Protein AF-A0A9E5QN08-F1 (afdb_monomer)

Nearest PDB structures (foldseek):
  7d5m-assembly1_A  TM=9.317E-01  e=2.246E-03  Azotobacter vinelandii DJ
  3dty-assembly1_B  TM=9.378E-01  e=2.657E-03  Pseudomonas syringae pv. tomato
  7d5n-assembly1_A-2  TM=9.321E-01  e=2.972E-03  Azotobacter vinelandii DJ
  3dty-assembly1_D  TM=9.366E-01  e=3.717E-03  Pseudomonas syringae pv.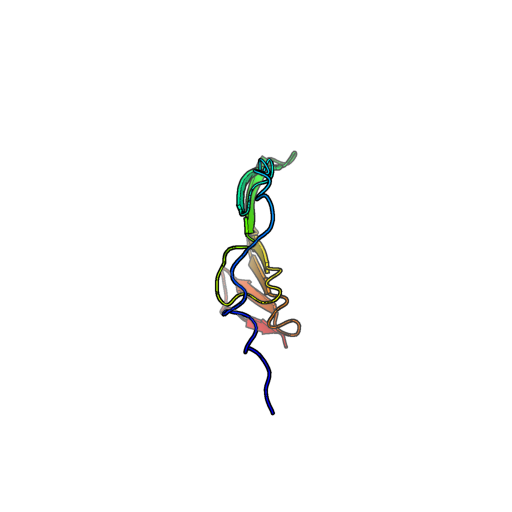 tomato
  6a3i-assembly1_C  TM=9.334E-01  e=2.949E-02  Pseudarthrobacter phenanthrenivorans Sphe3

Secondary structure (DSSP, 8-state):
------TT----SPPPP----S-SEEEEEEE-TTS-EEEEEEES--TT-SS--EEEEE-SSEEEEEETTSTT-EEEEESSS--EEE-

Foldseek 3Di:
DDDPPPPPDPPPDDDDDDDDPDDQKDWDWDADPVRDIDIDIDHPPPPPDDPWPKDKDDDPAKIWIATPVCHQWIWIGGDPDDIDIGD

Mean predicted aligned error: 8.38 Å

Radius of gyration: 21.79 Å; Cα contacts (8 Å, |Δi|>4): 98; chains: 1; bounding box: 43×43×56 Å

pLDDT: mean 89.69, std 15.87, range [41.44, 98.56]

Sequence (87 aa):
METFKGKEQNVTGDLEEISITTEDAASLLLQFENGTRGVFMVSQVSAGRKNRFWIEIDGSKQALSWNQEEPNKLWLGFREKANQEVI

Solvent-accessible surface area (backbone atoms only — not comparable to full-atom values): 5899 Å² total; per-residue (Å²): 141,88,80,88,86,75,90,77,66,79,82,87,62,89,82,78,89,75,87,82,90,74,76,61,56,51,79,44,84,44,75,46,96,87,68,51,73,48,77,48,76,50,63,80,76,53,81,91,63,86,63,74,54,69,52,74,49,84,53,98,64,39,31,41,40,40,37,54,80,48,69,64,44,37,40,38,42,46,76,92,50,82,65,46,77,46,113

Structure (mmCIF, N/CA/C/O backbone):
data_AF-A0A9E5QN08-F1
#
_entry.id   AF-A0A9E5QN08-F1
#
loop_
_atom_site.group_PDB
_atom_site.id
_atom_site.type_symbol
_atom_site.label_atom_id
_atom_site.label_alt_id
_atom_site.label_comp_id
_atom_site.label_asym_id
_atom_site.label_entity_id
_atom_site.label_seq_id
_atom_site.pdbx_PDB_ins_code
_atom_site.Cartn_x
_atom_site.Cartn_y
_atom_site.Cartn_z
_atom_site.occupancy
_atom_site.B_iso_or_equiv
_atom_site.auth_seq_id
_atom_site.auth_comp_id
_atom_site.auth_asym_id
_atom_site.auth_atom_id
_atom_site.pdbx_PDB_model_num
ATOM 1 N N . MET A 1 1 ? 5.849 -25.829 -33.164 1.00 42.62 1 MET A N 1
ATOM 2 C CA . MET A 1 1 ? 5.794 -24.732 -32.179 1.00 42.62 1 MET A CA 1
ATOM 3 C C . MET A 1 1 ? 7.233 -24.327 -31.906 1.00 42.62 1 MET A C 1
ATOM 5 O O . MET A 1 1 ? 7.852 -24.850 -30.995 1.00 42.62 1 MET A O 1
ATOM 9 N N . GLU A 1 2 ? 7.808 -23.516 -32.795 1.00 41.44 2 GLU A N 1
ATOM 10 C CA . GLU A 1 2 ? 9.150 -22.957 -32.613 1.00 41.44 2 GLU A CA 1
ATOM 11 C C . GLU A 1 2 ? 8.979 -21.474 -32.309 1.00 41.44 2 GLU A C 1
ATOM 13 O O . GLU A 1 2 ? 8.526 -20.691 -33.141 1.00 41.44 2 GLU A O 1
ATOM 18 N N . THR A 1 3 ? 9.289 -21.084 -31.085 1.00 47.72 3 THR A N 1
ATOM 19 C CA . THR A 1 3 ? 9.444 -19.685 -30.704 1.00 47.72 3 THR A CA 1
ATOM 20 C C . THR A 1 3 ? 10.692 -19.677 -29.836 1.00 47.72 3 THR A C 1
ATOM 22 O O . THR A 1 3 ? 10.823 -20.540 -28.976 1.00 47.72 3 THR A O 1
ATOM 25 N N . PHE A 1 4 ? 11.628 -18.770 -30.125 1.00 54.75 4 PHE A N 1
ATOM 26 C CA . PHE A 1 4 ? 12.968 -18.646 -29.521 1.00 54.75 4 PHE A CA 1
ATOM 27 C C . PHE A 1 4 ? 14.103 -19.502 -30.133 1.00 54.75 4 PHE A C 1
ATOM 29 O O . PHE A 1 4 ? 14.799 -20.231 -29.438 1.00 54.75 4 PHE A O 1
ATOM 36 N N . LYS A 1 5 ? 14.379 -19.312 -31.432 1.00 46.16 5 LYS A N 1
ATOM 37 C CA . LYS A 1 5 ? 15.690 -19.589 -32.074 1.00 46.16 5 LYS A CA 1
ATOM 38 C C . LYS A 1 5 ? 16.385 -18.300 -32.561 1.00 46.16 5 LYS A C 1
ATOM 40 O O . LYS A 1 5 ? 17.063 -18.279 -33.574 1.00 46.16 5 LYS A O 1
ATOM 45 N N . G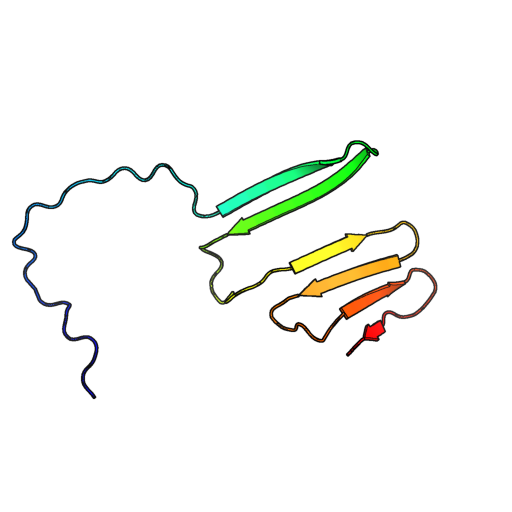LY A 1 6 ? 16.180 -17.183 -31.859 1.00 48.12 6 GLY A N 1
ATOM 46 C CA . GLY A 1 6 ? 16.738 -15.875 -32.243 1.00 48.12 6 GLY A CA 1
ATOM 47 C C . GLY A 1 6 ? 18.132 -15.561 -31.686 1.00 48.12 6 GLY A C 1
ATOM 48 O O . GLY A 1 6 ? 18.651 -14.487 -31.956 1.00 48.12 6 GLY A O 1
ATOM 49 N N . LYS A 1 7 ? 18.741 -16.449 -30.887 1.00 54.78 7 LYS A N 1
ATOM 50 C CA . LYS A 1 7 ? 20.007 -16.179 -30.175 1.00 54.78 7 LYS A CA 1
ATOM 51 C C . LYS A 1 7 ? 21.258 -16.779 -30.834 1.00 54.78 7 LYS A C 1
ATOM 53 O O . LYS A 1 7 ? 22.223 -17.075 -30.146 1.00 54.78 7 LYS A O 1
ATOM 58 N N . GLU A 1 8 ? 21.261 -16.914 -32.155 1.00 55.16 8 GLU A N 1
ATOM 59 C CA . GLU A 1 8 ? 22.483 -17.192 -32.931 1.00 55.16 8 GLU A CA 1
ATOM 60 C C . GLU A 1 8 ? 22.602 -16.255 -34.140 1.00 55.16 8 GLU A C 1
ATOM 62 O O . GLU A 1 8 ? 23.066 -16.631 -35.212 1.00 55.16 8 GLU A O 1
ATOM 67 N N . GLN A 1 9 ? 22.168 -15.003 -33.991 1.00 56.25 9 GLN A N 1
ATOM 68 C CA . GLN A 1 9 ? 22.643 -13.962 -34.892 1.00 56.25 9 GLN A CA 1
ATOM 69 C C . GLN A 1 9 ? 23.967 -13.452 -34.334 1.00 56.25 9 GLN A C 1
ATOM 71 O O . GLN A 1 9 ? 24.004 -12.863 -33.254 1.00 56.25 9 GLN A O 1
ATOM 76 N N . ASN A 1 10 ? 25.054 -13.711 -35.066 1.00 56.53 10 ASN A N 1
ATOM 77 C CA . ASN A 1 10 ? 26.281 -12.936 -34.933 1.00 56.53 10 ASN A CA 1
ATOM 78 C C . ASN A 1 10 ? 25.868 -11.465 -35.018 1.00 56.53 10 ASN A C 1
ATOM 80 O O . ASN A 1 10 ? 25.402 -11.029 -36.069 1.00 56.53 10 ASN A O 1
ATOM 84 N N . VAL A 1 11 ? 25.942 -10.740 -33.902 1.00 62.38 11 VAL A N 1
ATOM 85 C CA . VAL A 1 11 ? 25.583 -9.322 -33.838 1.00 62.38 11 VAL A CA 1
ATOM 86 C C . VAL A 1 11 ? 26.631 -8.561 -34.651 1.00 62.38 11 VAL A C 1
ATOM 88 O O . VAL A 1 11 ? 27.664 -8.154 -34.138 1.00 62.38 11 VAL A O 1
ATOM 91 N N . THR A 1 12 ? 26.407 -8.460 -35.960 1.00 59.06 12 THR A N 1
ATOM 92 C CA . THR A 1 12 ? 27.207 -7.693 -36.922 1.00 59.06 12 THR A CA 1
ATOM 93 C C . THR A 1 12 ? 26.541 -6.341 -37.154 1.00 59.06 12 THR A C 1
ATOM 95 O O . THR A 1 12 ? 26.129 -6.021 -38.267 1.00 59.06 12 THR A O 1
ATOM 98 N N . GLY A 1 13 ? 26.353 -5.585 -36.078 1.00 67.56 13 GLY A N 1
ATOM 99 C CA . GLY A 1 13 ? 25.862 -4.213 -36.103 1.00 67.56 13 GLY A CA 1
ATOM 100 C C . GLY A 1 13 ? 26.569 -3.425 -35.012 1.00 67.56 13 GLY A C 1
ATOM 101 O O . GLY A 1 13 ? 26.865 -3.987 -33.955 1.00 67.56 13 GLY A O 1
ATOM 102 N N . ASP A 1 14 ? 26.871 -2.159 -35.288 1.00 77.38 14 ASP A N 1
ATOM 103 C CA . ASP A 1 14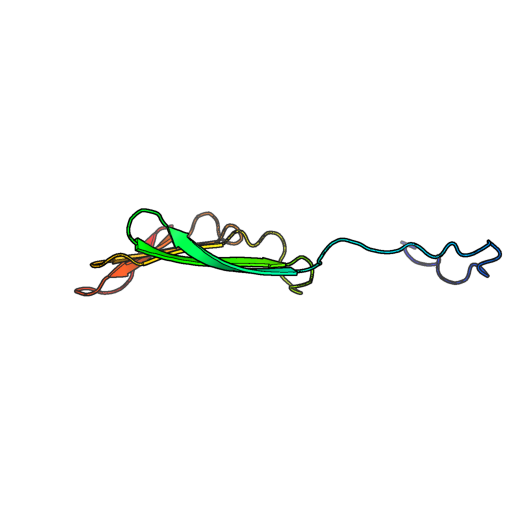 ? 27.494 -1.268 -34.315 1.00 77.38 14 ASP A CA 1
ATOM 104 C C . ASP A 1 14 ? 26.574 -1.153 -33.093 1.00 77.38 14 ASP A C 1
ATOM 106 O O . ASP A 1 14 ? 25.404 -0.783 -33.201 1.00 77.38 14 ASP A O 1
ATOM 110 N N . LEU A 1 15 ? 27.082 -1.557 -31.928 1.00 84.12 15 LEU A N 1
ATOM 111 C CA . LEU A 1 15 ? 26.370 -1.396 -30.669 1.00 84.12 15 LEU A CA 1
ATOM 112 C C . LEU A 1 15 ? 26.445 0.075 -30.271 1.00 84.12 15 LEU A C 1
ATOM 114 O O . LEU A 1 15 ? 27.536 0.611 -30.083 1.00 84.12 15 LEU A O 1
ATOM 118 N N . GLU A 1 16 ? 25.291 0.710 -30.114 1.00 85.25 16 GLU A N 1
ATOM 119 C CA . GLU A 1 16 ? 25.211 2.056 -29.561 1.00 85.25 16 GLU A CA 1
ATOM 120 C C . GLU A 1 16 ? 25.041 1.977 -28.044 1.00 85.25 16 GLU A C 1
ATOM 122 O O . GLU A 1 16 ? 24.126 1.331 -27.526 1.00 85.25 16 GLU A O 1
ATOM 127 N N . GLU A 1 17 ? 25.942 2.631 -27.318 1.00 89.06 17 GLU A N 1
ATOM 128 C CA . GLU A 1 17 ? 25.807 2.803 -25.879 1.00 89.06 17 GLU A CA 1
ATOM 129 C C . GLU A 1 17 ? 24.700 3.823 -25.593 1.00 89.06 17 GLU A C 1
ATOM 131 O O . GLU A 1 17 ? 24.763 4.972 -26.032 1.00 89.06 17 GLU A O 1
ATOM 136 N N . ILE A 1 18 ? 23.683 3.405 -24.840 1.00 90.81 18 ILE A N 1
ATOM 137 C CA . ILE A 1 18 ? 22.584 4.271 -24.413 1.00 90.81 18 ILE A CA 1
ATOM 138 C C . ILE A 1 18 ? 22.680 4.457 -22.904 1.00 90.81 18 ILE A C 1
ATOM 140 O O . ILE A 1 18 ? 22.682 3.492 -22.140 1.00 90.81 18 ILE A O 1
ATOM 144 N N . SER A 1 19 ? 22.711 5.714 -22.467 1.00 93.56 19 SER A N 1
ATOM 145 C CA . SER A 1 19 ? 22.619 6.051 -21.050 1.00 93.56 19 SER A CA 1
ATOM 146 C C . SER A 1 19 ? 21.166 5.966 -20.579 1.00 93.56 19 SER A C 1
ATOM 148 O O . SER A 1 19 ? 20.287 6.628 -21.132 1.00 93.56 19 SER A O 1
ATOM 150 N N . ILE A 1 20 ? 20.913 5.154 -19.551 1.00 92.69 20 ILE A N 1
ATOM 151 C CA . ILE A 1 20 ? 19.613 5.075 -18.878 1.00 92.69 20 ILE A CA 1
ATOM 152 C C . ILE A 1 20 ? 19.590 6.125 -17.768 1.00 92.69 20 ILE A C 1
ATOM 154 O O . ILE A 1 20 ? 20.426 6.104 -16.867 1.00 92.69 20 ILE A O 1
ATOM 158 N N . THR A 1 21 ? 18.623 7.038 -17.831 1.00 95.94 21 THR A N 1
ATOM 159 C CA . THR A 1 21 ? 18.464 8.143 -16.871 1.00 95.94 21 THR A CA 1
ATOM 160 C C . THR A 1 21 ? 17.269 7.967 -15.932 1.00 95.94 21 THR A C 1
ATOM 162 O O . THR A 1 21 ? 16.948 8.884 -15.184 1.00 95.94 21 THR A O 1
ATOM 165 N N . THR A 1 22 ? 16.594 6.817 -15.989 1.00 95.25 22 THR A N 1
ATOM 166 C CA . THR A 1 22 ? 15.413 6.486 -15.180 1.00 95.25 22 THR A CA 1
ATOM 167 C C . THR A 1 22 ? 15.715 5.391 -14.169 1.00 95.25 22 THR A C 1
ATOM 169 O O . THR A 1 22 ? 16.566 4.533 -14.403 1.00 95.25 22 THR A O 1
ATOM 172 N N . GLU A 1 23 ? 14.956 5.368 -13.082 1.00 95.88 23 GLU A N 1
ATOM 173 C CA . GLU A 1 23 ? 15.045 4.353 -12.041 1.00 95.88 23 GLU A CA 1
ATOM 174 C C . GLU A 1 23 ? 14.060 3.201 -12.275 1.00 95.88 23 GLU A C 1
ATOM 176 O O . GLU A 1 23 ? 12.887 3.404 -12.590 1.00 95.88 23 GLU A O 1
ATOM 181 N N . ASP A 1 24 ? 14.511 1.975 -12.015 1.00 96.19 24 ASP A N 1
ATOM 182 C CA . ASP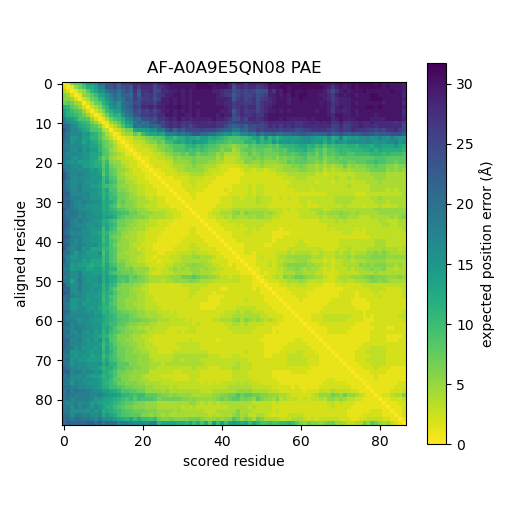 A 1 24 ? 13.650 0.788 -12.052 1.00 96.19 24 ASP A CA 1
ATOM 183 C C . ASP A 1 24 ? 12.770 0.651 -10.800 1.00 96.19 24 ASP A C 1
ATOM 185 O O . ASP A 1 24 ? 11.778 -0.084 -10.795 1.00 96.19 24 ASP A O 1
ATOM 189 N N . ALA A 1 25 ? 13.145 1.323 -9.709 1.00 97.06 25 ALA A N 1
ATOM 190 C CA . ALA A 1 25 ? 12.408 1.338 -8.457 1.00 97.06 25 ALA A CA 1
ATOM 191 C C . ALA A 1 25 ? 12.705 2.603 -7.648 1.00 97.06 25 ALA A C 1
ATOM 193 O O . ALA A 1 25 ? 13.815 3.132 -7.685 1.00 97.06 25 ALA A O 1
ATOM 194 N N . ALA A 1 26 ? 11.727 3.045 -6.861 1.00 97.69 26 ALA A N 1
ATOM 195 C CA . ALA A 1 26 ? 11.880 4.173 -5.954 1.00 97.69 26 ALA A CA 1
ATOM 196 C C . ALA A 1 26 ? 11.062 3.971 -4.676 1.00 97.69 26 ALA A C 1
ATOM 198 O O . ALA A 1 26 ? 9.904 3.551 -4.732 1.00 97.69 26 ALA A O 1
ATOM 199 N N . SER A 1 27 ? 11.665 4.342 -3.545 1.00 97.62 27 SER A N 1
ATOM 200 C CA . SER A 1 27 ? 11.035 4.401 -2.223 1.00 97.62 27 SER A CA 1
ATOM 201 C C . SER A 1 27 ? 10.956 5.850 -1.766 1.00 97.62 27 SER A C 1
ATOM 203 O O . SER A 1 27 ? 11.968 6.551 -1.758 1.00 97.62 27 SER A O 1
ATOM 205 N N . LEU A 1 28 ? 9.782 6.291 -1.332 1.00 98.25 28 LEU A N 1
ATOM 206 C CA . LEU A 1 28 ? 9.554 7.644 -0.843 1.00 98.25 28 LEU A CA 1
ATOM 207 C C . LEU A 1 28 ? 8.966 7.593 0.564 1.00 98.25 28 LEU A C 1
ATOM 209 O O . LEU A 1 28 ? 8.026 6.842 0.831 1.00 98.25 28 LEU A O 1
ATOM 213 N N . LEU A 1 29 ? 9.496 8.435 1.449 1.00 98.31 29 LEU A N 1
ATOM 214 C CA . LEU A 1 29 ? 8.867 8.762 2.724 1.00 98.31 29 LEU A CA 1
ATOM 215 C C . LEU A 1 29 ? 8.064 10.047 2.539 1.00 98.31 29 LEU A C 1
ATOM 217 O O . LEU A 1 29 ? 8.585 11.043 2.040 1.00 98.31 29 LEU A O 1
ATOM 221 N N . LEU A 1 30 ? 6.797 10.013 2.934 1.00 97.69 30 LEU A N 1
ATOM 222 C CA . LEU A 1 30 ? 5.845 11.095 2.725 1.00 97.69 30 LEU A CA 1
ATOM 223 C C . LEU A 1 30 ? 5.419 11.690 4.067 1.00 97.69 30 LEU A C 1
ATOM 225 O O . LEU A 1 30 ? 5.193 10.968 5.042 1.00 97.69 30 LEU A O 1
ATOM 229 N N . GLN A 1 31 ? 5.241 13.007 4.086 1.00 97.94 31 GLN A N 1
ATOM 230 C CA . GLN A 1 31 ? 4.528 13.722 5.136 1.00 97.94 31 GLN A CA 1
ATOM 231 C C . GLN A 1 31 ? 3.407 14.530 4.484 1.00 97.94 31 GLN A C 1
ATOM 233 O O . GLN A 1 31 ? 3.665 15.391 3.647 1.00 97.94 31 GLN A O 1
ATOM 238 N N . PHE A 1 32 ? 2.165 14.227 4.848 1.00 97.25 32 PHE A N 1
ATOM 239 C CA . PHE A 1 32 ? 0.982 14.925 4.356 1.00 97.25 32 PHE A CA 1
ATOM 240 C C . PHE A 1 32 ? 0.760 16.228 5.138 1.00 97.25 32 PHE A C 1
ATOM 242 O O . PHE A 1 32 ? 1.226 16.368 6.270 1.00 97.25 32 PHE A O 1
ATOM 249 N N . GLU A 1 33 ? 0.007 17.170 4.561 1.00 98.31 33 GLU A N 1
ATOM 250 C CA . GLU A 1 33 ? -0.264 18.489 5.165 1.00 98.31 33 GLU A CA 1
ATOM 251 C C . GLU A 1 33 ? -0.901 18.396 6.560 1.00 98.31 33 GLU A C 1
ATOM 253 O O . GLU A 1 33 ? -0.624 19.206 7.440 1.00 98.31 33 GLU A O 1
ATOM 258 N N . ASN A 1 34 ? -1.715 17.364 6.794 1.00 96.38 34 ASN A N 1
ATOM 259 C CA . ASN A 1 34 ? -2.360 17.097 8.080 1.00 96.38 34 ASN A CA 1
ATOM 260 C C . ASN A 1 34 ? -1.441 16.396 9.107 1.00 96.38 34 ASN A C 1
ATOM 262 O O . ASN A 1 34 ? -1.904 16.002 10.178 1.00 96.38 34 ASN A O 1
ATOM 266 N N . GLY A 1 35 ? -0.162 16.194 8.784 1.00 97.00 35 GLY A N 1
ATOM 267 C CA . GLY A 1 35 ? 0.823 15.532 9.638 1.00 97.00 35 GLY A CA 1
ATOM 268 C C . GLY A 1 35 ? 0.844 14.003 9.550 1.00 97.00 35 GLY A C 1
ATOM 269 O O . GLY A 1 35 ? 1.709 13.385 10.178 1.00 97.00 35 GLY A O 1
ATOM 270 N N . THR A 1 36 ? -0.048 13.375 8.773 1.00 97.69 36 THR A N 1
ATOM 271 C CA . THR A 1 36 ? 0.021 11.932 8.501 1.00 97.69 36 THR A CA 1
ATOM 272 C C . THR A 1 36 ? 1.337 11.593 7.798 1.00 97.69 36 THR A C 1
ATOM 274 O O . THR A 1 36 ? 1.861 12.379 7.008 1.00 97.69 36 THR A O 1
ATOM 277 N N . ARG A 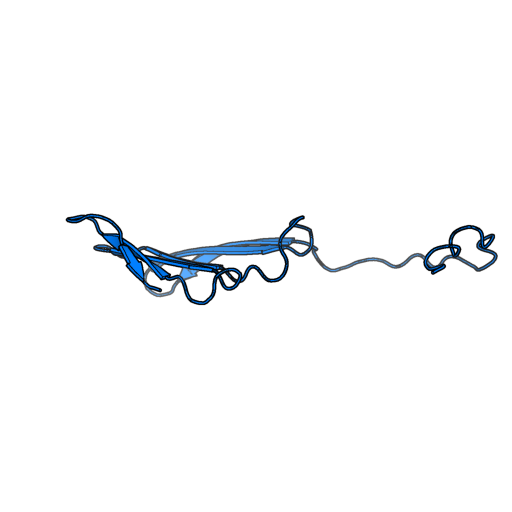1 37 ? 1.891 10.417 8.092 1.00 98.06 37 ARG A N 1
ATOM 278 C CA . ARG A 1 37 ? 3.107 9.901 7.454 1.00 98.06 37 ARG A CA 1
ATOM 279 C C . ARG A 1 37 ? 2.742 8.768 6.513 1.00 98.06 37 ARG A C 1
ATOM 281 O O . ARG A 1 37 ? 1.813 8.020 6.801 1.00 98.06 37 ARG A O 1
ATOM 288 N N . GLY A 1 38 ? 3.477 8.639 5.419 1.00 97.94 38 GLY A N 1
ATOM 289 C CA . GLY A 1 38 ? 3.258 7.584 4.439 1.00 97.94 38 GLY A CA 1
ATOM 290 C C . GLY A 1 38 ? 4.559 7.036 3.880 1.00 97.94 38 GLY A C 1
ATOM 291 O O . GLY A 1 38 ? 5.615 7.662 3.981 1.00 97.94 38 GLY A O 1
ATOM 292 N N . VAL A 1 39 ? 4.454 5.866 3.265 1.00 98.25 39 VAL A N 1
ATOM 293 C CA . VAL A 1 39 ? 5.504 5.283 2.434 1.00 98.25 39 VAL A CA 1
ATOM 294 C C . VAL A 1 39 ? 4.898 5.013 1.067 1.00 98.25 39 VAL A C 1
ATOM 296 O O . VAL A 1 39 ? 3.795 4.478 0.977 1.00 98.25 39 VAL A O 1
ATOM 299 N N . PHE A 1 40 ? 5.613 5.382 0.012 1.00 97.94 40 PHE A N 1
ATOM 300 C CA . PHE A 1 40 ? 5.254 5.033 -1.357 1.00 97.94 40 PHE A CA 1
ATOM 301 C C . PHE A 1 40 ? 6.408 4.271 -1.999 1.00 97.94 40 PHE A C 1
ATOM 303 O O . PHE A 1 40 ? 7.565 4.661 -1.862 1.00 97.94 40 PHE A O 1
ATOM 310 N N . MET A 1 41 ? 6.086 3.172 -2.675 1.00 97.25 41 MET A N 1
ATOM 311 C CA . MET A 1 41 ? 7.056 2.327 -3.359 1.00 97.25 41 MET A CA 1
ATOM 312 C C . MET A 1 41 ? 6.557 2.040 -4.767 1.00 97.25 41 MET A C 1
ATOM 314 O O . MET A 1 41 ? 5.416 1.613 -4.951 1.00 97.25 41 MET A O 1
ATOM 318 N N . VAL A 1 42 ? 7.438 2.211 -5.744 1.00 96.94 42 VAL A N 1
ATOM 319 C CA . VAL A 1 42 ? 7.234 1.766 -7.124 1.00 96.94 42 VAL A CA 1
ATOM 320 C C . VAL A 1 42 ? 8.416 0.900 -7.535 1.00 96.94 42 VAL A C 1
ATOM 322 O O . VAL A 1 42 ? 9.547 1.162 -7.135 1.00 96.94 42 VAL A O 1
ATOM 325 N N . SER A 1 43 ? 8.157 -0.173 -8.280 1.00 96.75 43 SER A N 1
ATOM 326 C CA . SER A 1 43 ? 9.197 -1.111 -8.700 1.00 96.75 43 SER A CA 1
ATOM 327 C C . SER A 1 43 ? 8.779 -1.888 -9.943 1.00 96.75 43 SER A C 1
ATOM 329 O O . SER A 1 43 ? 7.750 -2.567 -9.935 1.00 96.75 43 SER A O 1
ATOM 331 N N . GLN A 1 44 ? 9.608 -1.829 -10.983 1.00 94.44 44 GLN A N 1
ATOM 332 C CA . GLN A 1 44 ? 9.523 -2.667 -12.183 1.00 94.44 44 GLN A CA 1
ATOM 333 C C . GLN A 1 44 ? 10.303 -3.981 -12.024 1.00 94.44 44 GLN A C 1
ATOM 335 O O . GLN A 1 44 ? 10.076 -4.943 -12.755 1.00 94.44 44 GLN A O 1
ATOM 340 N N . VAL A 1 45 ? 11.184 -4.052 -11.023 1.00 95.69 45 VAL A N 1
ATOM 341 C CA . VAL A 1 45 ? 12.094 -5.184 -10.774 1.00 95.69 45 VAL A CA 1
ATOM 342 C C . VAL A 1 45 ? 11.611 -6.122 -9.663 1.00 95.69 45 VAL A C 1
ATOM 344 O O . VAL A 1 45 ? 12.315 -7.042 -9.247 1.00 95.69 45 VAL A O 1
ATOM 347 N N . SER A 1 46 ? 10.378 -5.942 -9.182 1.00 95.31 46 SER A N 1
ATOM 348 C CA . SER A 1 46 ? 9.757 -6.837 -8.202 1.00 95.31 46 SER A CA 1
ATOM 349 C C . SER A 1 46 ? 9.254 -8.124 -8.858 1.00 95.31 46 SER A C 1
ATOM 351 O O . SER A 1 46 ? 8.087 -8.240 -9.238 1.00 95.31 46 SER A O 1
ATOM 353 N N . ALA A 1 47 ? 10.145 -9.113 -8.953 1.00 95.69 47 ALA A N 1
ATOM 354 C CA . ALA A 1 47 ? 9.860 -10.410 -9.560 1.00 95.69 47 ALA A CA 1
ATOM 355 C C . ALA A 1 47 ? 8.574 -11.061 -9.009 1.00 95.69 47 ALA A C 1
ATOM 357 O O . ALA A 1 47 ? 8.312 -11.074 -7.805 1.00 95.69 47 ALA A O 1
ATOM 358 N N . GLY A 1 48 ? 7.764 -11.618 -9.912 1.00 95.38 48 GLY A N 1
ATOM 359 C CA . GLY A 1 48 ? 6.509 -12.302 -9.585 1.00 95.38 48 GLY A CA 1
ATOM 360 C C . GLY A 1 48 ? 5.280 -11.394 -9.478 1.00 95.38 48 GLY A C 1
ATOM 361 O O . GLY A 1 48 ? 4.169 -11.900 -9.627 1.00 95.38 48 GLY A O 1
ATOM 362 N N . ARG A 1 49 ? 5.444 -10.075 -9.302 1.00 94.56 49 ARG A N 1
ATOM 363 C CA . ARG A 1 49 ? 4.319 -9.124 -9.334 1.00 94.56 49 ARG A CA 1
ATOM 364 C C . ARG A 1 49 ? 3.893 -8.857 -10.771 1.00 94.56 49 ARG A C 1
ATOM 366 O O . ARG A 1 49 ? 4.734 -8.602 -11.630 1.00 94.56 49 ARG A O 1
ATOM 373 N N . LYS A 1 50 ? 2.591 -8.972 -11.039 1.00 90.75 50 LYS A N 1
ATOM 374 C CA . LYS A 1 50 ? 2.014 -8.759 -12.374 1.00 90.75 50 LYS A CA 1
ATOM 375 C C . LYS A 1 50 ? 1.473 -7.346 -12.493 1.00 90.75 50 LYS A C 1
ATOM 377 O O . LYS A 1 50 ? 1.886 -6.607 -13.377 1.00 90.75 50 LYS A O 1
ATOM 382 N N . ASN A 1 51 ? 0.567 -6.988 -11.587 1.00 92.25 51 ASN A N 1
ATOM 383 C CA . ASN A 1 51 ? -0.035 -5.661 -11.514 1.00 92.25 51 ASN A CA 1
ATOM 384 C C . ASN A 1 51 ? -0.445 -5.368 -10.067 1.00 92.25 51 ASN A C 1
ATOM 386 O O . ASN A 1 51 ? -1.621 -5.224 -9.741 1.00 92.25 51 ASN A O 1
ATOM 390 N N . ARG A 1 52 ? 0.540 -5.401 -9.162 1.00 96.38 52 ARG A N 1
ATOM 391 C CA . ARG A 1 52 ? 0.303 -5.235 -7.727 1.00 96.38 52 ARG A CA 1
ATOM 392 C C . ARG A 1 52 ? 0.168 -3.763 -7.370 1.00 96.38 52 ARG A C 1
ATOM 394 O O . ARG A 1 52 ? 1.082 -3.169 -6.800 1.00 96.38 52 ARG A O 1
ATOM 401 N N . PHE A 1 53 ? -0.992 -3.199 -7.663 1.00 97.31 53 PHE A N 1
ATOM 402 C CA . PHE A 1 53 ? -1.408 -1.960 -7.035 1.00 97.31 53 PHE A CA 1
ATOM 403 C C . PHE A 1 53 ? -1.990 -2.276 -5.654 1.00 97.31 53 PHE A C 1
ATOM 405 O O . PHE A 1 53 ? -3.003 -2.963 -5.531 1.00 97.31 53 PHE A O 1
ATOM 412 N N . TRP A 1 54 ? -1.290 -1.839 -4.612 1.00 97.69 54 TRP A N 1
ATOM 413 C CA . TRP A 1 54 ? -1.606 -2.147 -3.222 1.00 97.69 54 TRP A CA 1
ATOM 414 C C . TRP A 1 54 ? -1.675 -0.853 -2.417 1.00 97.69 54 TRP A C 1
ATOM 416 O O . TRP A 1 54 ? -0.780 -0.014 -2.520 1.00 97.69 54 TRP A O 1
ATOM 426 N N . ILE A 1 55 ? -2.745 -0.701 -1.640 1.00 98.06 55 ILE A N 1
ATOM 427 C CA . ILE A 1 55 ? -2.967 0.447 -0.762 1.00 98.06 55 ILE A CA 1
ATOM 428 C C . ILE A 1 55 ? -3.279 -0.074 0.633 1.00 98.06 55 ILE A C 1
ATOM 430 O O . ILE A 1 55 ? -4.088 -0.989 0.795 1.00 98.06 55 ILE A O 1
ATOM 434 N N . GLU A 1 56 ? -2.681 0.569 1.628 1.00 98.25 56 GLU A N 1
ATOM 435 C CA . GLU A 1 56 ? -2.976 0.364 3.037 1.00 98.25 56 GLU A CA 1
ATOM 436 C C . GLU A 1 56 ? -3.200 1.717 3.714 1.00 98.25 56 GLU A C 1
ATOM 438 O O . GLU A 1 56 ? -2.496 2.689 3.425 1.00 98.25 56 GLU A O 1
ATOM 443 N N . ILE A 1 57 ? -4.216 1.799 4.572 1.00 97.94 57 ILE A N 1
ATOM 444 C CA . ILE A 1 57 ? -4.523 3.001 5.354 1.00 97.94 57 ILE A CA 1
ATOM 445 C C . ILE A 1 57 ? -4.708 2.589 6.807 1.00 97.94 57 ILE A C 1
ATOM 447 O O . ILE A 1 57 ? -5.658 1.876 7.134 1.00 97.94 57 ILE A O 1
ATOM 451 N N . ASP A 1 58 ? -3.850 3.118 7.674 1.00 97.50 58 ASP A N 1
ATOM 452 C CA . ASP A 1 58 ? -3.905 2.902 9.116 1.00 97.50 58 ASP A CA 1
ATOM 453 C C . ASP A 1 58 ? -4.538 4.097 9.8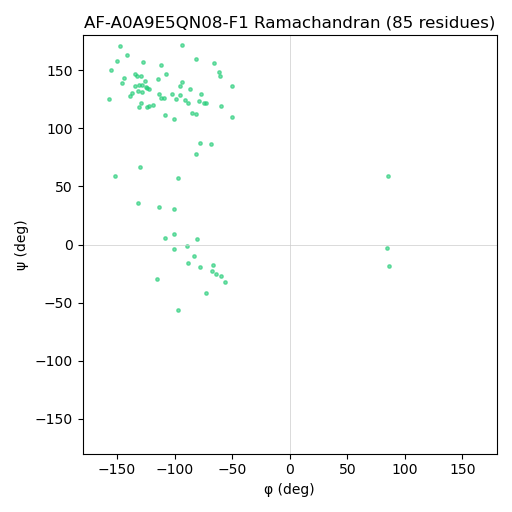26 1.00 97.50 58 ASP A C 1
ATOM 455 O O . ASP A 1 58 ? -3.958 5.180 9.951 1.00 97.50 58 ASP A O 1
ATOM 459 N N . GLY A 1 59 ? -5.757 3.898 10.317 1.00 96.25 59 GLY A N 1
ATOM 460 C CA . GLY A 1 59 ? -6.465 4.861 11.144 1.00 96.25 59 GLY A CA 1
ATOM 461 C C . GLY A 1 59 ? -6.258 4.622 12.640 1.00 96.25 59 GLY A C 1
ATOM 462 O O . GLY A 1 59 ? -5.772 3.591 13.103 1.00 96.25 59 GLY A O 1
ATOM 463 N N . SER A 1 60 ? -6.729 5.569 13.452 1.00 96.12 60 SER A N 1
ATOM 464 C CA . SER A 1 60 ? -6.654 5.455 14.915 1.00 96.12 60 SER A CA 1
ATOM 465 C C . SER A 1 60 ? -7.469 4.286 15.483 1.00 96.12 60 SER A C 1
ATOM 467 O O . SER A 1 60 ? -7.127 3.777 16.548 1.00 96.12 60 SER A O 1
ATOM 469 N N . LYS A 1 61 ? -8.521 3.836 14.787 1.00 96.88 61 LYS A N 1
ATOM 470 C CA . LYS A 1 61 ? -9.446 2.783 15.253 1.00 96.88 61 LYS A CA 1
ATOM 471 C C . LYS A 1 61 ? -9.418 1.508 14.409 1.00 96.88 61 LYS A C 1
ATOM 473 O O . LYS A 1 61 ? -9.753 0.439 14.919 1.00 96.88 61 LYS A O 1
ATOM 478 N N . GLN A 1 62 ? -9.112 1.642 13.124 1.00 97.88 62 GLN A N 1
ATOM 479 C CA . GLN A 1 62 ? -9.237 0.591 12.118 1.00 97.88 62 GLN A CA 1
ATOM 480 C C . GLN A 1 62 ? -8.182 0.794 11.036 1.00 97.88 62 GLN A C 1
ATOM 482 O O . GLN A 1 62 ? -7.720 1.920 10.847 1.00 97.88 62 GLN A O 1
ATOM 487 N N . ALA A 1 63 ? -7.863 -0.277 10.325 1.00 98.31 63 ALA 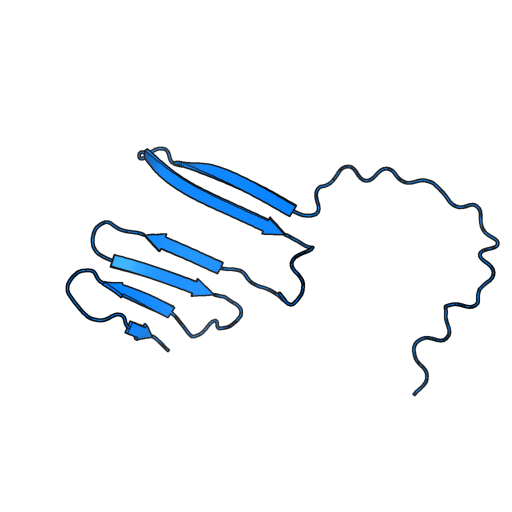A N 1
ATOM 488 C CA . ALA A 1 63 ? -6.995 -0.269 9.158 1.00 98.31 63 ALA A CA 1
ATOM 489 C C . ALA A 1 63 ? -7.695 -0.952 7.981 1.00 98.31 63 ALA A C 1
ATOM 491 O O . ALA A 1 63 ? -8.601 -1.765 8.182 1.00 98.31 63 ALA A O 1
ATOM 492 N N . LEU A 1 64 ? -7.275 -0.638 6.762 1.00 98.31 64 LEU A N 1
ATOM 493 C CA . LEU A 1 64 ? -7.709 -1.352 5.564 1.00 98.31 64 LEU A CA 1
ATOM 494 C C . LEU A 1 64 ? -6.517 -1.654 4.673 1.00 98.31 64 LEU A C 1
ATOM 496 O O . LEU A 1 64 ? -5.601 -0.839 4.588 1.00 98.31 64 LEU A O 1
ATOM 500 N N . SER A 1 65 ? -6.571 -2.783 3.977 1.00 98.56 65 SER A N 1
ATOM 501 C CA . SER A 1 65 ? -5.560 -3.185 3.004 1.00 98.56 65 SER A CA 1
ATOM 502 C C . SER A 1 65 ? -6.257 -3.776 1.786 1.00 98.56 65 SER A C 1
ATOM 504 O O . SER A 1 65 ? -7.114 -4.658 1.916 1.00 98.56 65 SER A O 1
ATOM 506 N N . TRP A 1 66 ? -5.921 -3.272 0.603 1.00 98.50 66 TRP A N 1
ATOM 507 C CA . TRP A 1 66 ? -6.503 -3.722 -0.658 1.00 98.50 66 TRP A CA 1
ATOM 508 C C . TRP A 1 66 ? -5.420 -3.935 -1.707 1.00 98.50 66 TRP A C 1
ATOM 510 O O . TRP A 1 66 ? -4.510 -3.116 -1.849 1.00 98.50 66 TRP A O 1
ATOM 5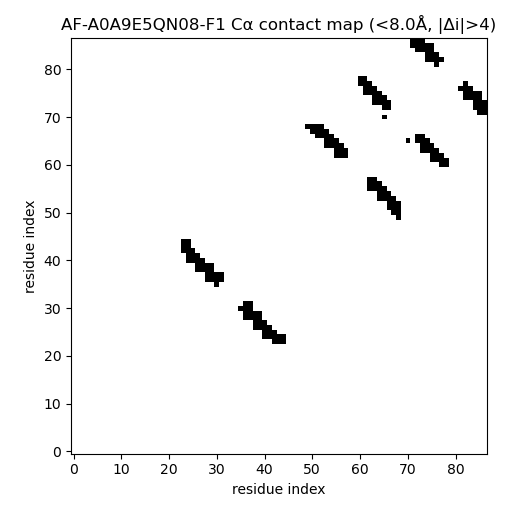20 N N . ASN A 1 67 ? -5.525 -5.036 -2.449 1.00 97.88 67 ASN A N 1
ATOM 521 C CA . ASN A 1 67 ? -4.565 -5.440 -3.468 1.00 97.88 67 ASN A CA 1
ATOM 522 C C . ASN A 1 67 ? -5.291 -5.746 -4.778 1.00 97.88 67 ASN A C 1
ATOM 524 O O . ASN A 1 67 ? -6.107 -6.661 -4.838 1.00 97.88 67 ASN A O 1
ATOM 528 N N . GLN A 1 68 ? -4.924 -5.050 -5.848 1.00 97.56 68 GLN A N 1
ATOM 529 C CA . GLN A 1 68 ? -5.509 -5.240 -7.172 1.00 97.56 68 GLN A CA 1
ATOM 530 C C . GLN A 1 68 ? -5.328 -6.664 -7.726 1.00 97.56 68 GLN A C 1
ATOM 532 O O . GLN A 1 68 ? -6.149 -7.107 -8.523 1.00 97.56 68 GLN A O 1
ATOM 537 N N . GLU A 1 69 ? -4.289 -7.406 -7.321 1.00 96.94 69 GLU A N 1
ATOM 538 C CA . GLU A 1 69 ? -4.133 -8.809 -7.750 1.00 96.94 69 GLU A CA 1
ATOM 539 C C . GLU A 1 69 ? -5.239 -9.725 -7.182 1.00 96.94 69 GLU A C 1
ATOM 541 O O . GLU A 1 69 ? -5.493 -10.793 -7.735 1.00 96.94 69 GLU A O 1
ATOM 546 N N . GLU A 1 70 ? -5.945 -9.285 -6.134 1.00 96.69 70 GLU A N 1
ATOM 547 C CA . GLU A 1 70 ? -7.137 -9.925 -5.568 1.00 96.69 70 GLU A CA 1
ATOM 548 C C . GLU A 1 70 ? -8.257 -8.879 -5.408 1.00 96.69 70 GLU A C 1
ATO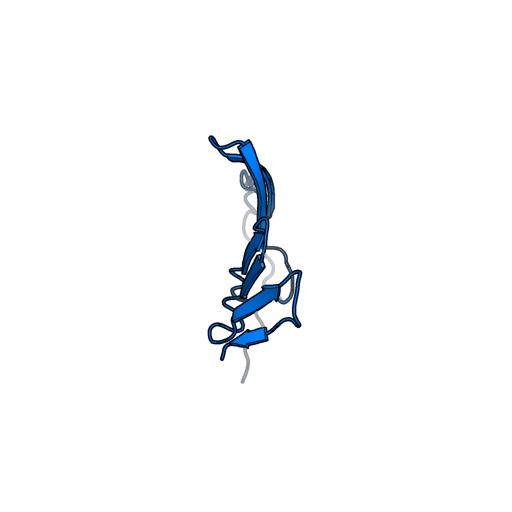M 550 O O . GLU A 1 70 ? -8.648 -8.536 -4.293 1.00 96.69 70 GLU A O 1
ATOM 555 N N . PRO A 1 71 ? -8.796 -8.339 -6.514 1.00 96.50 71 PRO A N 1
ATOM 556 C CA . PRO A 1 71 ? -9.505 -7.058 -6.503 1.00 96.50 71 PRO A CA 1
ATOM 557 C C . PRO A 1 71 ? -10.827 -7.087 -5.728 1.00 96.50 71 PRO A C 1
ATOM 559 O O . PRO A 1 71 ? -11.286 -6.044 -5.268 1.00 96.50 71 PRO A O 1
ATOM 562 N N . ASN A 1 72 ? -11.424 -8.269 -5.567 1.00 97.62 72 ASN A N 1
ATOM 563 C CA . ASN A 1 72 ? -12.670 -8.447 -4.826 1.00 97.62 72 ASN A CA 1
ATOM 564 C C . ASN A 1 72 ? -12.444 -8.562 -3.315 1.00 97.62 72 ASN A C 1
ATOM 566 O O . ASN A 1 72 ? -13.411 -8.535 -2.573 1.00 97.62 72 ASN A O 1
ATOM 570 N N . LYS A 1 73 ? -11.197 -8.692 -2.846 1.00 98.06 73 LYS A N 1
ATOM 571 C CA . LYS A 1 73 ? -10.895 -8.852 -1.424 1.00 98.06 73 LYS A CA 1
ATOM 572 C C . LYS A 1 73 ? -10.480 -7.529 -0.804 1.00 98.06 73 LYS A C 1
ATOM 574 O O . LYS A 1 73 ? -9.508 -6.908 -1.232 1.00 98.06 73 LYS A O 1
ATOM 579 N N . LEU A 1 74 ? -11.170 -7.138 0.259 1.00 98.25 74 LEU A N 1
ATOM 580 C CA . LEU A 1 74 ? -10.773 -6.036 1.128 1.00 98.25 74 LEU A CA 1
ATOM 581 C C . LEU A 1 74 ? -10.535 -6.567 2.538 1.00 98.25 74 LEU A C 1
ATOM 583 O O . LEU A 1 74 ? -11.451 -7.090 3.174 1.00 98.25 74 LEU A O 1
ATOM 587 N N . TRP A 1 75 ? -9.316 -6.397 3.043 1.00 98.56 75 TRP A N 1
ATOM 588 C CA . TRP A 1 75 ? -9.006 -6.701 4.433 1.00 98.56 75 TRP A CA 1
ATOM 589 C C . TRP A 1 75 ? -9.305 -5.492 5.318 1.00 98.56 75 TRP A C 1
ATOM 591 O O . TRP A 1 75 ? -8.915 -4.367 5.000 1.00 98.56 75 TRP A O 1
ATOM 601 N N . LEU A 1 76 ? -9.976 -5.738 6.441 1.00 98.50 76 LEU A N 1
ATOM 602 C CA . LEU A 1 76 ? -10.323 -4.751 7.456 1.00 98.50 76 LEU A CA 1
ATOM 603 C C . LEU A 1 76 ? -9.741 -5.169 8.808 1.00 98.50 76 LEU A C 1
ATOM 605 O O . LEU A 1 76 ? -10.103 -6.211 9.367 1.00 98.50 76 LEU A O 1
ATOM 609 N N . GLY A 1 77 ? -8.870 -4.324 9.348 1.00 98.38 77 GLY A N 1
ATOM 610 C CA . GLY A 1 77 ? -8.291 -4.455 10.678 1.00 98.38 77 GLY A CA 1
ATOM 611 C C . GLY A 1 77 ? -9.061 -3.644 11.715 1.00 98.38 77 GLY A C 1
ATOM 612 O O . GLY A 1 77 ? -9.393 -2.483 11.476 1.00 98.38 77 GLY A O 1
ATOM 613 N N . PHE A 1 78 ? -9.313 -4.217 12.892 1.00 98.12 78 PHE A N 1
ATOM 614 C CA . PHE A 1 78 ? -9.989 -3.525 13.997 1.00 98.12 78 PHE A CA 1
ATOM 615 C C . PHE A 1 78 ? -9.183 -3.657 15.294 1.00 98.12 78 PHE A C 1
ATOM 617 O O . PHE A 1 78 ? -8.591 -4.699 15.551 1.00 98.12 78 PHE A O 1
ATOM 624 N N . ARG A 1 79 ? -9.186 -2.621 16.145 1.00 95.75 79 ARG A N 1
ATOM 625 C CA . ARG A 1 79 ? -8.549 -2.704 17.478 1.00 95.75 79 ARG A CA 1
ATOM 626 C C . ARG A 1 79 ? -9.333 -3.561 18.472 1.00 95.75 79 ARG A C 1
ATOM 628 O O . ARG A 1 79 ? -8.748 -4.338 19.210 1.00 95.75 79 ARG A O 1
ATOM 635 N N . GLU A 1 80 ? -10.655 -3.405 18.471 1.00 96.75 80 GLU A N 1
ATOM 636 C CA . GLU A 1 80 ? -11.534 -3.928 19.530 1.00 96.75 80 GLU A CA 1
ATOM 637 C C . GLU A 1 80 ? -12.245 -5.235 19.151 1.00 96.75 80 GLU A C 1
ATOM 639 O O . GLU A 1 80 ? -12.997 -5.797 19.944 1.00 96.75 80 GLU A O 1
ATOM 644 N N . LYS A 1 81 ? -12.073 -5.709 17.914 1.00 96.81 81 LYS A N 1
ATOM 645 C CA . LYS A 1 81 ? -12.698 -6.941 17.424 1.00 96.81 81 LYS A CA 1
ATOM 646 C C . LYS A 1 81 ? -11.797 -7.642 16.415 1.00 96.81 81 LYS A C 1
ATOM 648 O O . LYS A 1 81 ? -10.804 -7.083 15.967 1.00 96.81 81 LYS A O 1
ATOM 653 N N . ALA A 1 82 ? -12.173 -8.861 16.045 1.00 97.81 82 ALA A N 1
ATOM 654 C CA . ALA A 1 82 ? -11.465 -9.624 15.029 1.00 97.81 82 ALA A CA 1
ATOM 655 C C . ALA A 1 82 ? -11.481 -8.924 13.657 1.00 97.81 82 ALA A C 1
ATOM 657 O O . ALA A 1 82 ? -12.453 -8.256 13.289 1.00 97.81 82 ALA A O 1
ATOM 658 N N . ASN A 1 83 ? -10.402 -9.137 12.904 1.00 98.19 83 ASN A N 1
ATOM 659 C CA . ASN A 1 83 ? -10.256 -8.675 11.527 1.00 98.19 83 ASN A CA 1
ATOM 660 C C . ASN A 1 83 ? -11.258 -9.371 10.603 1.00 98.19 83 ASN A C 1
ATOM 662 O O . ASN A 1 83 ? -11.744 -10.466 10.900 1.00 98.19 83 ASN A O 1
ATOM 666 N N . GLN A 1 84 ? -11.564 -8.728 9.480 1.00 98.06 84 GLN A N 1
ATOM 667 C CA . GLN A 1 84 ? -12.554 -9.210 8.520 1.00 98.06 84 GLN A CA 1
ATOM 668 C C . GLN A 1 84 ? -11.995 -9.137 7.101 1.00 98.06 84 GLN A C 1
ATOM 670 O O . GLN A 1 84 ? -11.257 -8.215 6.768 1.00 98.06 84 GLN A O 1
ATOM 675 N N . GLU A 1 85 ? -12.372 -10.104 6.271 1.00 97.88 85 GLU A N 1
ATOM 676 C CA . GLU A 1 85 ? -12.192 -10.048 4.822 1.00 97.88 85 GLU A CA 1
ATOM 677 C C . GLU A 1 85 ? -13.575 -9.864 4.195 1.00 97.88 85 GLU A C 1
ATOM 679 O O . GLU A 1 85 ? -14.508 -10.606 4.512 1.00 97.88 85 GLU A O 1
ATOM 684 N N . VAL A 1 86 ? -13.716 -8.837 3.363 1.00 96.00 86 VAL A N 1
ATOM 685 C CA . VAL A 1 86 ? -14.922 -8.568 2.576 1.00 96.00 86 VAL A CA 1
ATOM 686 C C . VAL A 1 86 ? -14.646 -9.034 1.150 1.00 96.00 86 VAL A C 1
ATOM 688 O O . VAL A 1 86 ? -13.600 -8.679 0.606 1.00 96.00 86 VAL A O 1
ATOM 691 N N . ILE A 1 87 ? -15.554 -9.838 0.590 1.00 91.62 87 ILE A N 1
ATOM 692 C CA . ILE A 1 87 ? -15.473 -10.453 -0.747 1.00 91.62 87 ILE A CA 1
ATOM 693 C C . ILE A 1 87 ? -16.752 -10.150 -1.523 1.00 91.62 87 ILE A C 1
ATOM 695 O O . ILE A 1 87 ? -17.826 -10.186 -0.876 1.00 91.62 87 ILE A O 1
#